Protein AF-A0A3M0Z9L7-F1 (afdb_monomer)

Foldseek 3Di:
DPDWFWWDWDWFAFLLGDTDTDTDTHDPDDDPDPPCVVVCVVVVNDDDSVSRRSDTDDDFQDWIATPVRDIDTDHPDPPDDPDPPDDQPPDHPPCVVVVPPDPVPPDPPPPPPPPDDDDDPPDDFDDDPNHGDD

Secondary structure (DSSP, 8-state):
----EEBPPEEEEBTTS-EEEE--EE-SS----S-HHHHHHHTTT---HHHHTT-B---TT-EEEBTTS-EEE----------------SS---THHHHT--GGGPPPTT-TTTSSS---TT-----BTTB---

Solvent-accessible surface area (backbone atoms only — not comparable to full-atom values): 9014 Å² total; per-residue (Å²): 125,97,74,54,51,45,36,50,76,41,79,44,45,28,56,71,69,49,77,43,82,42,79,50,65,51,61,90,60,84,78,81,59,90,67,60,59,65,63,22,61,78,48,74,70,45,88,43,69,79,57,49,34,69,41,66,70,78,61,72,65,42,77,45,38,32,74,88,66,52,76,47,68,44,67,77,80,84,84,74,86,78,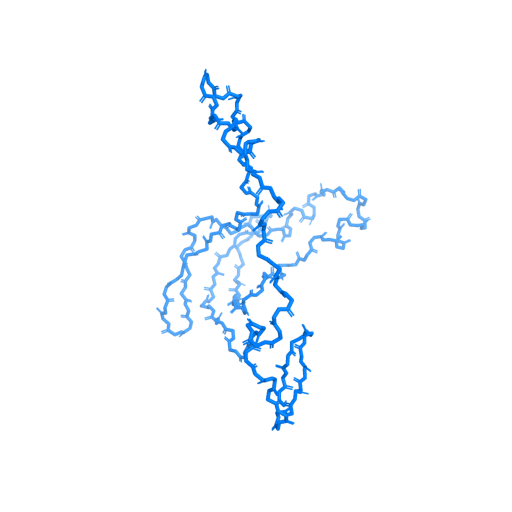75,74,84,72,71,81,56,101,71,62,82,79,57,65,67,65,75,67,58,70,69,91,71,60,78,76,89,74,51,76,84,74,45,81,70,83,78,77,87,86,67,87,84,33,67,54,99,94,37,76,40,129

Mean predicted aligned error: 17.91 Å

Nearest PDB structures (foldseek):
  2v3s-assembly2_B  TM=3.808E-01  e=1.891E+00  Homo sapiens

Radius of gyration: 26.54 Å; Cα contacts (8 Å, |Δi|>4): 123; chains: 1; bounding box: 55×58×50 Å

Sequence (134 aa):
LDDPIQLQPVQLTDGAGNTRTFQLQYDGWLFGLPDPYEDLDQNGWKMTQAIADKVVNVPDGTLVTGTDGTQYYIRPLEVSLFLNEVSAPASPPDVSLGQAVDLSTVPAFDDPTQRMGATPADVTLKYSEGKPVS

pLDDT: mean 72.78, std 15.46, range [37.62, 93.06]

Structure (mmCIF, N/CA/C/O backbone):
data_AF-A0A3M0Z9L7-F1
#
_entry.id   AF-A0A3M0Z9L7-F1
#
loop_
_atom_site.group_PDB
_atom_site.id
_atom_site.type_symbol
_atom_site.label_atom_id
_atom_site.label_alt_id
_atom_site.label_comp_id
_atom_site.label_asym_id
_atom_site.label_entity_id
_atom_site.label_seq_id
_atom_site.pdbx_PDB_ins_code
_atom_site.Cartn_x
_atom_site.Cartn_y
_atom_site.Cartn_z
_atom_site.occupancy
_atom_site.B_iso_or_equiv
_atom_site.auth_seq_id
_atom_site.auth_comp_id
_atom_site.auth_asym_id
_atom_site.auth_atom_id
_atom_site.pdbx_PDB_model_num
ATOM 1 N N . LEU A 1 1 ? -16.837 -8.085 -9.646 1.00 52.31 1 LEU A N 1
ATOM 2 C CA . LEU A 1 1 ? -16.786 -8.688 -8.296 1.00 52.31 1 LEU A CA 1
ATOM 3 C C . LEU A 1 1 ? -17.584 -7.730 -7.436 1.00 52.31 1 LEU A C 1
ATOM 5 O O . LEU A 1 1 ? -17.143 -6.604 -7.270 1.00 52.31 1 LEU A O 1
ATOM 9 N N . ASP A 1 2 ? -18.796 -8.119 -7.045 1.00 60.53 2 ASP A N 1
ATOM 10 C CA . ASP A 1 2 ? -19.845 -7.163 -6.642 1.00 60.53 2 ASP A CA 1
ATOM 11 C C . ASP A 1 2 ? -19.924 -6.922 -5.124 1.00 60.53 2 ASP A C 1
ATOM 13 O O . ASP A 1 2 ? -20.840 -6.247 -4.665 1.00 60.53 2 ASP A O 1
ATOM 17 N N . ASP A 1 3 ? -18.971 -7.443 -4.343 1.00 74.56 3 ASP A N 1
ATOM 18 C CA . ASP A 1 3 ? -18.967 -7.297 -2.882 1.00 74.56 3 ASP A CA 1
ATOM 19 C C . ASP A 1 3 ? -17.536 -7.083 -2.344 1.00 74.56 3 ASP A C 1
ATOM 21 O O . ASP A 1 3 ? -16.802 -8.053 -2.122 1.00 74.56 3 ASP A O 1
ATOM 25 N N . PRO A 1 4 ? -17.071 -5.824 -2.226 1.00 81.31 4 PRO A N 1
ATOM 26 C CA . PRO A 1 4 ? -15.747 -5.524 -1.697 1.00 81.31 4 PRO A CA 1
ATOM 27 C C . PRO A 1 4 ? -15.692 -5.766 -0.184 1.00 81.31 4 PRO A C 1
ATOM 29 O O . PRO A 1 4 ? -16.583 -5.358 0.563 1.00 81.31 4 PRO A O 1
ATOM 32 N N . ILE A 1 5 ? -14.594 -6.350 0.298 1.00 86.62 5 ILE A N 1
ATOM 33 C CA . ILE A 1 5 ? -14.352 -6.531 1.732 1.00 86.62 5 ILE A CA 1
ATOM 34 C C . ILE A 1 5 ? -14.159 -5.156 2.363 1.00 86.62 5 ILE A C 1
ATOM 36 O O . ILE A 1 5 ? -13.113 -4.531 2.201 1.00 86.62 5 ILE A O 1
ATOM 40 N N . GLN A 1 6 ? -15.149 -4.701 3.121 1.00 89.31 6 GLN A N 1
ATOM 41 C CA . GLN A 1 6 ? -15.052 -3.480 3.914 1.00 89.31 6 GLN A CA 1
ATOM 42 C C . GLN A 1 6 ? -14.307 -3.767 5.218 1.00 89.31 6 GLN A C 1
ATOM 44 O O . GLN A 1 6 ? -14.703 -4.656 5.976 1.00 89.31 6 GLN A O 1
ATOM 49 N N . LEU A 1 7 ? -13.253 -3.004 5.502 1.00 89.19 7 LEU A N 1
ATOM 50 C CA . LEU A 1 7 ? -12.473 -3.094 6.735 1.00 89.19 7 LEU A CA 1
ATOM 51 C C . LEU A 1 7 ? -12.961 -2.066 7.762 1.00 89.19 7 LEU A C 1
ATOM 53 O O . LEU A 1 7 ? -13.440 -0.991 7.413 1.00 89.19 7 LEU A O 1
ATOM 57 N N . GLN A 1 8 ? -12.834 -2.380 9.047 1.00 91.81 8 GLN A N 1
ATOM 58 C CA . GLN A 1 8 ? -13.011 -1.417 10.131 1.00 91.81 8 GLN A CA 1
ATOM 59 C C . GLN A 1 8 ? -12.011 -0.256 9.973 1.00 91.81 8 GLN A C 1
ATOM 61 O O . GLN A 1 8 ? -10.914 -0.473 9.446 1.00 91.81 8 GLN A O 1
ATOM 66 N N . PRO A 1 9 ? -12.344 0.958 10.447 1.00 91.25 9 PRO A N 1
ATOM 67 C CA . PRO A 1 9 ? -11.440 2.094 10.356 1.00 91.25 9 PRO A CA 1
ATOM 68 C C . PRO A 1 9 ? -10.080 1.806 10.998 1.00 91.25 9 PRO A C 1
ATOM 70 O O . PRO A 1 9 ? -10.003 1.325 12.131 1.00 91.25 9 PRO A O 1
ATOM 73 N N . VAL A 1 10 ? -9.006 2.152 10.293 1.00 87.94 10 VAL A N 1
ATOM 74 C CA . VAL A 1 10 ? -7.628 2.019 10.782 1.00 87.94 10 VAL A CA 1
ATOM 75 C C . VAL A 1 10 ? -6.989 3.388 10.938 1.00 87.94 10 VAL A C 1
ATOM 77 O O . VAL A 1 10 ? -7.231 4.293 10.143 1.00 87.94 10 VAL A O 1
ATOM 80 N N . GLN A 1 11 ? -6.160 3.550 11.964 1.00 90.56 11 GLN A N 1
ATOM 81 C CA . GLN A 1 11 ? -5.361 4.758 12.135 1.00 90.56 11 GLN A CA 1
ATOM 82 C C . GLN A 1 11 ? -3.971 4.527 11.554 1.00 90.56 11 GLN A C 1
ATOM 84 O O . GLN A 1 11 ? -3.270 3.609 11.975 1.00 90.56 11 GLN A O 1
ATOM 89 N N . LEU A 1 12 ? -3.588 5.358 10.589 1.00 87.62 12 LEU A N 1
ATOM 90 C CA . LEU A 1 12 ? -2.292 5.297 9.921 1.00 87.62 12 LEU A CA 1
ATOM 91 C C . LEU A 1 12 ? -1.618 6.664 9.988 1.00 87.62 12 LEU A C 1
ATOM 93 O O . LEU A 1 12 ? -2.288 7.694 10.084 1.00 87.62 12 LEU A O 1
ATOM 97 N N . THR A 1 13 ? -0.293 6.666 9.933 1.00 89.19 13 THR A N 1
ATOM 98 C CA . THR A 1 13 ? 0.514 7.884 9.999 1.00 89.19 13 THR A CA 1
ATOM 99 C C . THR A 1 13 ? 0.980 8.265 8.597 1.00 89.19 13 THR A C 1
ATOM 101 O O . THR A 1 13 ? 1.497 7.417 7.868 1.00 89.19 13 THR A O 1
ATOM 104 N N . ASP A 1 14 ? 0.773 9.524 8.214 1.00 87.00 14 ASP A N 1
ATOM 105 C CA . ASP A 1 14 ? 1.297 10.074 6.960 1.00 87.00 14 ASP A CA 1
ATOM 106 C C . ASP A 1 14 ? 2.792 10.432 7.068 1.00 87.00 14 ASP A C 1
ATOM 108 O O . ASP A 1 14 ? 3.381 10.412 8.152 1.00 87.00 14 ASP A O 1
ATOM 112 N N . GLY A 1 15 ? 3.433 10.748 5.941 1.00 83.69 15 GLY A N 1
ATOM 113 C CA . GLY A 1 15 ? 4.853 11.106 5.892 1.00 83.69 15 GLY A CA 1
ATOM 114 C C . GLY A 1 15 ? 5.210 12.358 6.701 1.00 83.69 15 GLY A C 1
ATOM 115 O O . GLY A 1 15 ? 6.355 12.494 7.129 1.00 83.69 15 GLY A O 1
ATOM 116 N N . ALA A 1 16 ? 4.229 13.223 6.983 1.00 87.69 16 ALA A N 1
ATOM 117 C CA . ALA A 1 16 ? 4.375 14.384 7.861 1.00 87.69 16 ALA A CA 1
ATOM 118 C C . ALA A 1 16 ? 4.220 14.047 9.360 1.00 87.69 16 ALA A C 1
ATOM 120 O O . ALA A 1 16 ? 4.352 14.931 10.208 1.00 87.69 16 ALA A O 1
ATOM 121 N N . GLY A 1 17 ? 3.948 12.787 9.709 1.00 88.44 17 GLY A N 1
ATOM 122 C CA . GLY A 1 17 ? 3.794 12.331 11.089 1.00 88.44 17 GLY A CA 1
ATOM 123 C C . GLY A 1 17 ? 2.392 12.524 11.671 1.00 88.44 17 GLY A C 1
ATOM 124 O O . GLY A 1 17 ? 2.204 12.323 12.871 1.00 88.44 17 GLY A O 1
ATOM 125 N N . ASN A 1 18 ? 1.394 12.887 10.861 1.00 90.56 18 ASN A N 1
ATOM 126 C CA . ASN A 1 18 ? 0.020 13.040 11.328 1.00 90.56 18 ASN A CA 1
ATOM 127 C C . ASN A 1 18 ? -0.709 11.698 11.291 1.00 90.56 18 ASN A C 1
ATOM 129 O O . ASN A 1 18 ? -0.728 11.011 10.270 1.00 90.56 18 ASN A O 1
ATOM 133 N N . THR A 1 19 ? -1.384 11.354 12.385 1.00 91.56 19 THR A N 1
ATOM 134 C CA . THR A 1 19 ? -2.284 10.200 12.422 1.00 91.56 19 THR A CA 1
ATOM 135 C C . THR A 1 19 ? -3.626 10.558 11.794 1.00 91.56 19 THR A C 1
ATOM 137 O O . THR A 1 19 ? -4.261 11.546 12.168 1.00 91.56 19 THR A O 1
ATOM 140 N N . ARG A 1 20 ? -4.080 9.738 10.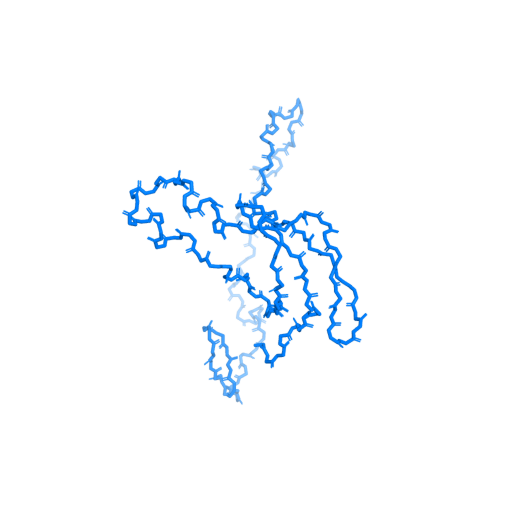846 1.00 87.31 20 ARG A N 1
ATOM 141 C CA . ARG A 1 20 ? -5.365 9.883 10.160 1.00 87.31 20 ARG A CA 1
ATOM 142 C C . ARG A 1 20 ? -6.136 8.574 10.205 1.00 87.31 20 ARG A C 1
ATOM 144 O O . ARG A 1 20 ? -5.550 7.494 10.221 1.00 87.31 20 ARG A O 1
ATOM 151 N N . THR A 1 21 ? -7.458 8.687 10.196 1.00 90.12 21 THR A N 1
ATOM 152 C CA . THR A 1 21 ? -8.360 7.535 10.121 1.00 90.12 21 THR A CA 1
ATOM 153 C C . THR A 1 21 ? -8.659 7.221 8.661 1.00 90.12 21 THR A C 1
ATOM 155 O O . THR A 1 21 ? -9.110 8.098 7.926 1.00 90.12 21 THR A O 1
ATOM 158 N N . PHE A 1 22 ? -8.432 5.974 8.257 1.00 84.75 22 PHE A N 1
ATOM 159 C CA . PHE A 1 22 ? -8.681 5.466 6.913 1.00 84.75 22 PHE A CA 1
ATOM 160 C C . PHE A 1 22 ? -9.769 4.401 6.939 1.00 84.75 22 PHE A C 1
ATOM 162 O O . PHE A 1 22 ? -9.768 3.514 7.792 1.00 84.75 22 PHE A O 1
ATOM 169 N N . GLN A 1 23 ? -10.666 4.484 5.962 1.00 85.94 23 GLN A N 1
ATOM 170 C CA . GLN A 1 23 ? -11.635 3.446 5.643 1.00 85.94 23 GLN A CA 1
ATOM 171 C C . GLN A 1 23 ? -11.103 2.683 4.428 1.00 85.94 23 GLN A C 1
ATOM 173 O O . GLN A 1 23 ? -10.946 3.268 3.357 1.00 85.94 23 GLN A O 1
ATOM 178 N N . LEU A 1 24 ? -10.782 1.402 4.603 1.00 82.69 24 LEU A N 1
ATOM 179 C CA . LEU A 1 24 ? -10.195 0.562 3.558 1.00 82.69 24 LEU A CA 1
ATOM 180 C C . LEU A 1 24 ? -11.237 -0.462 3.052 1.00 82.69 24 LEU A C 1
ATOM 182 O O . LEU A 1 24 ? -11.960 -1.049 3.852 1.00 82.69 24 LEU A O 1
ATOM 186 N N . GLN A 1 25 ? -11.302 -0.685 1.737 1.00 83.81 25 GLN A N 1
ATOM 187 C CA . GLN A 1 25 ? -12.128 -1.675 1.039 1.00 83.81 25 GLN A CA 1
ATOM 188 C C . GLN A 1 25 ? -11.362 -2.516 -0.010 1.00 83.81 25 GLN A C 1
ATOM 190 O O . GLN A 1 25 ? -10.844 -1.979 -0.980 1.00 83.81 25 GLN A O 1
ATOM 195 N N . TYR A 1 26 ? -11.286 -3.836 0.135 1.00 79.06 26 TYR A N 1
ATOM 196 C CA . TYR A 1 26 ? -10.576 -4.692 -0.828 1.00 79.06 26 TYR A CA 1
ATOM 197 C C . TYR A 1 26 ? -11.539 -5.324 -1.844 1.00 79.06 26 TYR A C 1
ATOM 199 O O . TYR A 1 26 ? -12.435 -6.064 -1.448 1.00 79.06 26 TYR A O 1
ATOM 207 N N . ASP A 1 27 ? -11.344 -5.080 -3.144 1.00 73.94 27 ASP A N 1
ATOM 208 C CA . ASP A 1 27 ? -12.210 -5.571 -4.236 1.00 73.94 27 ASP A CA 1
ATOM 209 C C . ASP A 1 27 ? -11.512 -6.548 -5.211 1.00 73.94 27 ASP A C 1
ATOM 211 O O . ASP A 1 27 ? -12.072 -6.929 -6.241 1.00 73.94 27 ASP A O 1
ATOM 215 N N . GLY A 1 28 ? -10.292 -6.986 -4.880 1.00 67.81 28 GLY A N 1
ATOM 216 C CA . GLY A 1 28 ? -9.461 -7.839 -5.737 1.00 67.81 28 GLY A CA 1
ATOM 217 C C . GLY A 1 28 ? -8.485 -7.073 -6.634 1.00 67.81 28 GLY A C 1
ATOM 218 O O . GLY A 1 28 ? -7.580 -7.695 -7.190 1.00 67.81 28 GLY A O 1
ATOM 219 N N . TRP A 1 29 ? -8.606 -5.746 -6.729 1.00 57.00 29 TRP A N 1
ATOM 220 C CA . TRP A 1 29 ? -7.632 -4.868 -7.369 1.00 57.00 29 TRP A CA 1
ATOM 221 C C . TRP A 1 29 ? -6.922 -3.993 -6.334 1.00 57.00 29 TRP A C 1
ATOM 223 O O . TRP A 1 29 ? -7.385 -3.785 -5.211 1.00 57.00 29 TRP A O 1
ATOM 233 N N . LEU A 1 30 ? -5.708 -3.559 -6.680 1.00 52.75 30 LEU A N 1
ATOM 234 C CA . LEU A 1 30 ? -4.872 -2.795 -5.765 1.00 52.75 30 LEU A CA 1
ATOM 235 C C . LEU A 1 30 ? -5.526 -1.437 -5.496 1.00 52.75 30 LEU A C 1
ATOM 237 O O . LEU A 1 30 ? -5.831 -0.688 -6.422 1.00 52.75 30 LEU A O 1
ATOM 241 N N . PHE A 1 31 ? -5.693 -1.117 -4.219 1.00 53.19 31 PHE A N 1
ATOM 242 C CA . PHE A 1 31 ? -6.123 0.192 -3.765 1.00 53.19 31 PHE A CA 1
ATOM 243 C C . PHE A 1 31 ? -5.261 1.301 -4.363 1.00 53.19 31 PHE A C 1
ATOM 245 O O . PHE A 1 31 ? -4.071 1.407 -4.058 1.00 53.19 31 PHE A O 1
ATOM 252 N N . GLY A 1 32 ? -5.897 2.179 -5.134 1.00 50.78 32 GLY A N 1
ATOM 253 C CA . GLY A 1 32 ? -5.385 3.518 -5.367 1.00 50.78 32 GLY A CA 1
ATOM 254 C C . GLY A 1 32 ? -5.447 4.298 -4.058 1.00 50.78 32 GLY A C 1
ATOM 255 O O . GLY A 1 32 ? -6.433 4.973 -3.770 1.00 50.78 32 GLY A O 1
ATOM 256 N N . LEU A 1 33 ? -4.393 4.200 -3.244 1.00 55.72 33 LEU A N 1
ATOM 257 C CA . LEU A 1 33 ? -4.022 5.313 -2.368 1.00 55.72 33 LEU A CA 1
ATOM 258 C C . LEU A 1 33 ? -3.888 6.577 -3.238 1.00 55.72 33 LEU A C 1
ATOM 260 O O . LEU A 1 33 ? -3.686 6.423 -4.444 1.00 55.72 33 LEU A O 1
ATOM 264 N N . PRO A 1 34 ? -4.013 7.800 -2.678 1.00 60.28 34 PRO A N 1
ATOM 265 C CA . PRO A 1 34 ? -3.826 9.023 -3.453 1.00 60.28 34 PRO A CA 1
ATOM 266 C C . PRO A 1 34 ? -2.557 8.884 -4.289 1.00 60.28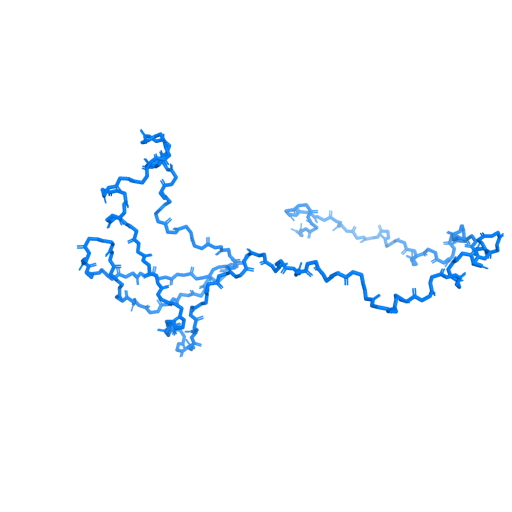 34 PRO A C 1
ATOM 268 O O . PRO A 1 34 ? -1.466 8.751 -3.732 1.00 60.28 34 PRO A O 1
ATOM 271 N N . ASP A 1 35 ? -2.735 8.778 -5.603 1.00 67.69 35 ASP A N 1
ATOM 272 C CA . ASP A 1 35 ? -1.651 8.379 -6.480 1.00 67.69 35 ASP A CA 1
ATOM 273 C C . ASP A 1 35 ? -0.667 9.549 -6.539 1.00 67.69 35 ASP A C 1
ATOM 275 O O . ASP A 1 35 ? -1.051 10.639 -6.979 1.00 67.69 35 ASP A O 1
ATOM 279 N N . PRO A 1 36 ? 0.592 9.377 -6.092 1.00 76.56 36 PRO A N 1
ATOM 280 C CA . PRO A 1 36 ? 1.581 10.432 -6.221 1.00 76.56 36 PRO A CA 1
ATOM 281 C C . PRO A 1 36 ? 1.902 10.723 -7.691 1.00 76.56 36 PRO A C 1
ATOM 283 O O . PRO A 1 36 ? 2.653 11.654 -7.941 1.00 76.56 36 PRO A O 1
ATOM 286 N N . TYR A 1 37 ? 1.375 9.962 -8.656 1.00 79.19 37 TYR A N 1
ATOM 287 C CA . TYR A 1 37 ? 1.596 10.152 -10.085 1.00 79.19 37 TYR A CA 1
ATOM 288 C C . TYR A 1 37 ? 1.395 11.596 -10.549 1.00 79.19 37 TYR A C 1
ATOM 290 O O . TYR A 1 37 ? 2.323 12.164 -11.116 1.00 79.19 37 TYR A O 1
ATOM 298 N N . GLU A 1 38 ? 0.234 12.215 -10.302 1.00 82.19 38 GLU A N 1
ATOM 299 C CA . GLU A 1 38 ? -0.019 13.588 -10.777 1.00 82.19 38 GLU A CA 1
ATOM 300 C C . GLU A 1 38 ? 0.934 14.593 -10.120 1.00 82.19 38 GLU A C 1
ATOM 302 O O . GLU A 1 38 ? 1.488 15.471 -10.782 1.00 82.19 38 GLU A O 1
ATOM 307 N N . ASP A 1 39 ? 1.171 14.424 -8.819 1.00 82.88 39 ASP A N 1
ATOM 308 C CA . ASP A 1 39 ? 2.115 15.234 -8.057 1.00 82.88 39 ASP A CA 1
ATOM 309 C C . ASP A 1 39 ? 3.555 15.067 -8.584 1.00 82.88 39 ASP A C 1
ATOM 311 O O . ASP A 1 39 ? 4.299 16.042 -8.696 1.00 82.88 39 ASP A O 1
ATOM 315 N N . LEU A 1 40 ? 3.965 13.846 -8.928 1.00 82.56 40 LEU A N 1
ATOM 316 C CA . LEU A 1 40 ? 5.284 13.527 -9.465 1.00 82.56 40 LEU A CA 1
ATOM 317 C C . LEU A 1 40 ? 5.446 14.073 -10.881 1.00 82.56 40 LEU A C 1
ATOM 319 O O . LEU A 1 40 ? 6.456 14.719 -11.145 1.00 82.56 40 LEU A O 1
ATOM 323 N N . ASP A 1 41 ? 4.469 13.874 -11.763 1.00 88.50 41 ASP A N 1
ATOM 324 C CA . ASP A 1 41 ? 4.487 14.379 -13.139 1.00 88.50 41 ASP A CA 1
ATOM 325 C C . ASP A 1 41 ? 4.653 15.907 -13.157 1.00 88.50 41 ASP A C 1
ATOM 327 O O . ASP A 1 41 ? 5.579 16.440 -13.778 1.00 88.50 41 ASP A O 1
ATOM 331 N N . GLN A 1 42 ? 3.867 16.618 -12.341 1.00 89.94 42 GLN A N 1
ATOM 332 C CA . GLN A 1 42 ? 3.965 18.074 -12.187 1.00 89.94 42 GLN A CA 1
ATOM 333 C C . GLN A 1 42 ? 5.300 18.542 -11.585 1.00 89.94 42 GLN A C 1
ATOM 335 O O . GLN A 1 42 ? 5.727 19.672 -11.831 1.00 89.94 42 GLN A O 1
ATOM 340 N N . ASN A 1 43 ? 5.984 17.690 -10.815 1.00 85.44 43 ASN A N 1
ATOM 341 C CA . ASN A 1 43 ? 7.277 17.988 -10.191 1.00 85.44 43 ASN A CA 1
ATOM 342 C C . ASN A 1 43 ? 8.469 17.364 -10.940 1.00 85.44 43 ASN A C 1
ATOM 344 O O . ASN A 1 43 ? 9.572 17.265 -10.391 1.00 85.44 43 ASN A O 1
ATOM 348 N N . GLY A 1 44 ? 8.282 16.958 -12.201 1.00 89.50 44 GLY A N 1
ATOM 349 C CA . GLY A 1 44 ? 9.349 16.386 -13.025 1.00 89.50 44 GLY A CA 1
ATOM 350 C C . GLY A 1 44 ? 9.920 15.096 -12.435 1.00 89.50 44 GLY A C 1
ATOM 351 O O . GLY A 1 44 ? 11.136 14.900 -12.441 1.00 89.50 44 GLY A O 1
ATOM 352 N N . TRP A 1 45 ? 9.044 14.256 -11.886 1.00 83.25 45 TRP A N 1
ATOM 353 C CA . TRP A 1 45 ? 9.335 12.966 -11.258 1.00 83.25 45 TRP A CA 1
ATOM 354 C C . TRP A 1 45 ? 10.261 13.045 -10.042 1.00 83.25 45 TRP A C 1
ATOM 356 O O . TRP A 1 45 ? 10.906 12.068 -9.663 1.00 83.25 45 TRP A O 1
ATOM 366 N N . LYS A 1 46 ? 10.333 14.217 -9.404 1.00 83.12 46 LYS A N 1
ATOM 367 C CA . LYS A 1 46 ? 11.099 14.419 -8.176 1.00 83.12 46 LYS A CA 1
ATOM 368 C C . LYS A 1 46 ? 10.192 14.290 -6.967 1.00 83.12 46 LYS A C 1
ATOM 370 O O . LYS A 1 46 ? 9.220 15.026 -6.826 1.00 83.12 46 LYS A O 1
ATOM 375 N N . MET A 1 47 ? 10.577 13.408 -6.053 1.00 85.06 47 MET A N 1
ATOM 376 C CA . MET A 1 47 ? 9.962 13.330 -4.735 1.00 85.06 47 MET A CA 1
ATOM 377 C C . MET A 1 47 ? 10.326 14.585 -3.933 1.00 85.06 47 MET A C 1
ATOM 379 O O . MET A 1 47 ? 11.456 14.730 -3.466 1.00 85.06 47 MET A O 1
ATOM 383 N N . THR A 1 48 ? 9.381 15.513 -3.803 1.00 89.19 48 THR A N 1
ATOM 384 C CA . THR A 1 48 ? 9.519 16.668 -2.907 1.00 89.19 48 THR A CA 1
ATOM 385 C C . THR A 1 48 ? 8.995 16.312 -1.518 1.00 89.19 48 THR A C 1
ATOM 387 O O . THR A 1 48 ? 8.231 15.359 -1.364 1.00 89.19 48 THR A O 1
ATOM 390 N N . GLN A 1 49 ? 9.360 17.095 -0.498 1.00 87.06 49 GLN A N 1
ATOM 391 C CA . GLN A 1 49 ? 8.852 16.866 0.859 1.00 87.06 49 GLN A CA 1
ATOM 392 C C . GLN A 1 49 ? 7.321 16.943 0.912 1.00 87.06 49 GLN A C 1
ATOM 394 O O . GLN A 1 49 ? 6.692 16.093 1.522 1.00 87.06 49 GLN A O 1
ATOM 399 N N . ALA A 1 50 ? 6.712 17.887 0.187 1.00 87.19 50 ALA A N 1
ATOM 400 C CA . ALA A 1 50 ? 5.258 18.027 0.135 1.00 87.19 50 ALA A CA 1
ATOM 401 C C . ALA A 1 50 ? 4.549 16.802 -0.473 1.00 87.19 50 ALA A C 1
ATOM 403 O O . ALA A 1 50 ? 3.395 16.547 -0.144 1.00 87.19 50 ALA A O 1
ATOM 404 N N . ILE A 1 51 ? 5.220 16.059 -1.359 1.00 85.19 51 ILE A N 1
ATOM 405 C CA . ILE A 1 51 ? 4.707 14.797 -1.912 1.00 85.19 51 ILE A CA 1
ATOM 406 C C . ILE A 1 51 ? 4.918 13.675 -0.894 1.00 85.19 51 ILE A C 1
ATOM 408 O O . ILE A 1 51 ? 3.979 12.943 -0.593 1.00 85.19 51 ILE A O 1
ATOM 412 N N . ALA A 1 52 ? 6.116 13.582 -0.309 1.00 85.12 52 ALA A N 1
ATOM 413 C CA . ALA A 1 52 ? 6.438 12.590 0.717 1.00 85.12 52 ALA A CA 1
ATOM 414 C C . ALA A 1 52 ? 5.492 12.677 1.927 1.00 85.12 52 ALA A C 1
ATOM 416 O O . ALA A 1 52 ? 5.029 11.653 2.421 1.00 85.12 52 ALA A O 1
ATOM 417 N N . ASP A 1 53 ? 5.136 13.890 2.345 1.00 87.38 53 ASP A N 1
ATOM 418 C CA . ASP A 1 53 ? 4.230 14.168 3.460 1.00 87.38 53 ASP A CA 1
ATOM 419 C C . ASP A 1 53 ? 2.810 13.616 3.243 1.00 87.38 53 ASP A C 1
ATOM 421 O O . ASP A 1 53 ? 2.108 13.330 4.213 1.00 87.38 53 ASP A O 1
ATOM 425 N N . LYS A 1 54 ? 2.383 13.442 1.983 1.00 82.00 54 LYS A N 1
ATOM 426 C CA . LYS A 1 54 ? 1.077 12.860 1.625 1.00 82.00 54 LYS A CA 1
ATOM 427 C C . LYS A 1 54 ? 1.082 11.331 1.642 1.00 82.00 54 LYS A C 1
ATOM 429 O O . LYS A 1 54 ? 0.011 10.727 1.698 1.00 82.00 54 LYS A O 1
ATOM 434 N N . VAL A 1 55 ? 2.255 10.701 1.565 1.00 81.75 55 VAL A N 1
ATOM 435 C CA . VAL A 1 55 ? 2.377 9.241 1.499 1.00 81.75 55 VAL A CA 1
ATOM 436 C C . VAL A 1 55 ? 2.007 8.640 2.847 1.00 81.75 55 VAL A C 1
ATOM 438 O O . VAL A 1 55 ? 2.494 9.065 3.890 1.00 81.75 55 VAL A O 1
ATOM 441 N N . VAL A 1 56 ? 1.167 7.611 2.824 1.00 83.25 56 VAL A N 1
ATOM 442 C CA . VAL A 1 56 ? 0.808 6.829 4.008 1.00 83.25 56 VAL A CA 1
ATOM 443 C C . VAL A 1 56 ? 1.396 5.444 3.821 1.00 83.25 56 VAL A C 1
ATOM 445 O O . VAL A 1 56 ? 1.005 4.714 2.911 1.00 83.25 56 VAL A O 1
ATOM 448 N N . ASN A 1 57 ? 2.363 5.095 4.665 1.00 76.81 57 ASN A N 1
ATOM 449 C CA . ASN A 1 57 ? 2.964 3.770 4.644 1.00 76.81 57 ASN A CA 1
ATOM 450 C C . ASN A 1 57 ? 2.200 2.854 5.600 1.00 76.81 57 ASN A C 1
ATOM 452 O O . ASN A 1 57 ? 2.036 3.179 6.777 1.00 76.81 57 ASN A O 1
ATOM 456 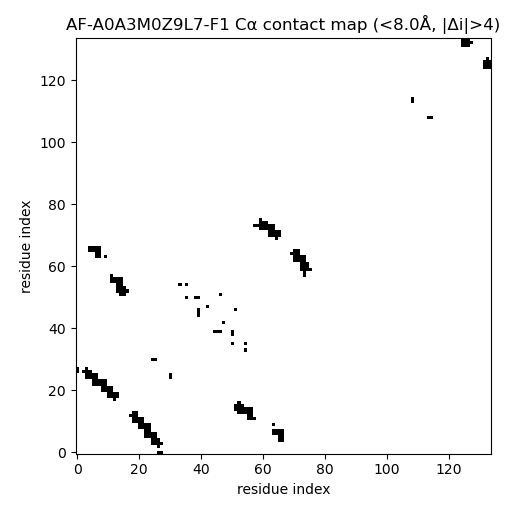N N . VAL A 1 58 ? 1.750 1.708 5.097 1.00 82.88 58 VAL A N 1
ATOM 457 C CA . VAL A 1 58 ? 1.116 0.675 5.913 1.00 82.88 58 VAL A CA 1
ATOM 458 C C . VAL A 1 58 ? 2.150 -0.413 6.190 1.00 82.88 58 VAL A C 1
ATOM 460 O O . VAL A 1 58 ? 2.574 -1.082 5.246 1.00 82.88 58 VAL A O 1
ATOM 463 N N . PRO A 1 59 ? 2.581 -0.604 7.451 1.00 83.31 59 PRO A N 1
ATOM 464 C CA . PRO A 1 59 ? 3.584 -1.609 7.776 1.00 83.31 59 PRO A CA 1
ATOM 465 C C . PRO A 1 59 ? 3.161 -3.020 7.351 1.00 83.31 59 PRO A C 1
ATOM 467 O O . PRO A 1 59 ? 1.995 -3.402 7.490 1.00 83.31 59 PRO A O 1
ATOM 4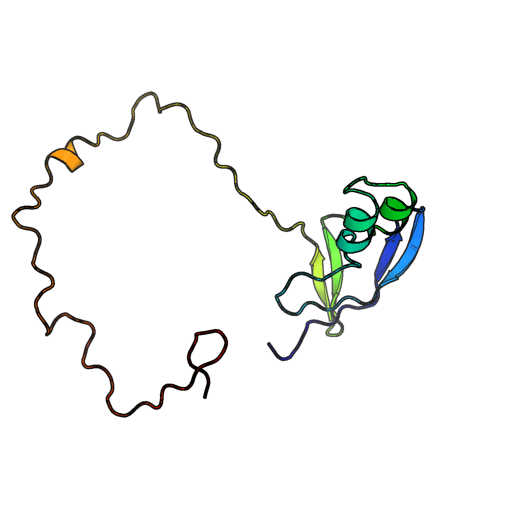70 N N . ASP A 1 60 ? 4.126 -3.817 6.890 1.00 86.81 60 ASP A N 1
ATOM 471 C CA . ASP A 1 60 ? 3.934 -5.255 6.693 1.00 86.81 60 ASP A CA 1
ATOM 472 C C . ASP A 1 60 ? 3.464 -5.923 7.995 1.00 86.81 60 ASP A C 1
ATOM 474 O O . ASP A 1 60 ? 3.946 -5.614 9.086 1.00 86.81 60 ASP A O 1
ATOM 478 N N . GLY A 1 61 ? 2.502 -6.834 7.878 1.00 88.50 61 GLY A N 1
ATOM 479 C CA . GLY A 1 61 ? 1.901 -7.529 9.007 1.00 88.50 61 GLY A CA 1
ATOM 480 C C . GLY A 1 61 ? 0.897 -6.685 9.794 1.00 88.50 61 GLY A C 1
ATOM 481 O O . GLY A 1 61 ? 0.492 -7.102 10.879 1.00 88.50 61 GLY A O 1
ATOM 482 N N . THR A 1 62 ? 0.459 -5.529 9.281 1.00 87.94 62 THR A N 1
ATOM 483 C CA . THR A 1 62 ? -0.622 -4.757 9.915 1.00 87.94 62 THR A CA 1
ATOM 484 C C . THR A 1 62 ? -1.900 -5.595 9.961 1.00 87.94 62 THR A C 1
ATOM 486 O O . THR A 1 62 ? -2.428 -5.992 8.921 1.00 87.94 62 THR A O 1
ATOM 489 N N . LEU A 1 63 ? -2.392 -5.864 11.173 1.00 90.81 63 LEU A N 1
ATOM 490 C CA . LEU A 1 63 ? -3.657 -6.555 11.414 1.00 90.81 63 LEU A CA 1
ATOM 491 C C . LEU A 1 63 ? -4.823 -5.591 11.178 1.00 90.81 63 LEU A C 1
ATOM 493 O O . LEU A 1 63 ? -4.899 -4.536 11.806 1.00 90.81 63 LEU A O 1
ATOM 497 N N . VAL A 1 64 ? -5.757 -5.986 10.321 1.00 90.12 64 VAL A N 1
ATOM 498 C CA . VAL A 1 64 ? -7.009 -5.271 10.054 1.00 90.12 64 VAL A CA 1
ATOM 499 C C . VAL A 1 64 ? -8.187 -6.221 10.231 1.00 90.12 64 VAL A C 1
ATOM 501 O O . VAL A 1 64 ? -8.046 -7.436 10.118 1.00 90.12 64 VAL A O 1
ATOM 504 N N . THR A 1 65 ? -9.355 -5.684 10.567 1.00 93.06 65 THR A N 1
ATOM 505 C CA . THR A 1 65 ? -10.565 -6.486 10.804 1.00 93.06 65 THR A CA 1
ATOM 506 C C . THR A 1 65 ? -11.631 -6.069 9.807 1.00 93.06 65 THR A C 1
ATOM 508 O O . THR A 1 65 ? -11.867 -4.879 9.643 1.00 93.06 65 THR A O 1
ATOM 511 N N . GLY A 1 66 ? -12.256 -7.026 9.134 1.00 91.38 66 GLY A N 1
ATOM 512 C CA . GLY A 1 66 ? -13.421 -6.816 8.292 1.00 91.38 66 GLY A CA 1
ATOM 513 C C . GLY A 1 66 ? -14.626 -6.352 9.101 1.00 91.38 66 GLY A C 1
ATOM 514 O O . GLY A 1 66 ? -14.726 -6.558 10.312 1.00 91.38 66 GLY A O 1
ATOM 515 N N . THR A 1 67 ? -15.574 -5.716 8.429 1.00 90.50 67 THR A N 1
ATOM 516 C CA . THR A 1 67 ? -16.870 -5.351 9.024 1.00 90.50 67 THR A CA 1
ATOM 517 C C . THR A 1 67 ? -17.686 -6.574 9.456 1.00 90.50 67 THR A C 1
ATOM 519 O O . THR A 1 67 ? -18.501 -6.467 10.367 1.00 90.50 67 THR A O 1
ATOM 522 N N . ASP A 1 68 ? -17.394 -7.741 8.880 1.00 90.38 68 ASP A N 1
ATOM 523 C CA . ASP A 1 68 ? -17.902 -9.064 9.254 1.00 90.38 68 ASP A CA 1
ATOM 524 C C . ASP A 1 68 ? -17.196 -9.687 10.480 1.00 90.38 68 ASP A C 1
ATOM 526 O O . ASP A 1 68 ? -17.624 -10.727 10.978 1.00 90.38 68 ASP A O 1
ATOM 530 N N . GLY A 1 69 ? -16.126 -9.061 10.982 1.00 90.62 69 GLY A N 1
ATOM 531 C CA . GLY A 1 69 ? -15.307 -9.557 12.089 1.00 90.62 69 GLY A CA 1
ATOM 532 C C . GLY A 1 69 ? -14.139 -10.457 11.673 1.00 90.62 69 GLY A C 1
ATOM 533 O O . GLY A 1 69 ? -13.355 -10.857 12.537 1.00 90.62 69 GLY A O 1
ATOM 534 N N . THR A 1 70 ? -13.970 -10.753 10.382 1.00 91.94 70 THR A N 1
ATOM 535 C CA . THR A 1 70 ? -12.842 -11.552 9.884 1.00 91.94 70 THR A CA 1
ATOM 536 C C . THR A 1 70 ? -11.533 -10.770 10.013 1.00 91.94 70 THR A C 1
ATOM 538 O O . THR A 1 70 ? -11.478 -9.582 9.711 1.00 91.94 70 THR A O 1
ATOM 541 N N . GLN A 1 71 ? -10.454 -11.409 10.462 1.00 92.19 71 GLN A N 1
ATOM 542 C CA . GLN A 1 71 ? -9.142 -10.768 10.603 1.00 92.19 71 GLN A CA 1
ATOM 543 C C . GLN A 1 71 ? -8.252 -11.008 9.379 1.00 92.19 71 GLN A C 1
ATOM 545 O O . GLN A 1 71 ? -8.153 -12.131 8.888 1.00 92.19 71 GLN A O 1
ATOM 550 N N . TYR A 1 72 ? -7.559 -9.960 8.932 1.00 88.88 72 TYR A N 1
ATOM 551 C CA . TYR A 1 72 ? -6.657 -9.975 7.781 1.00 88.88 72 TYR A CA 1
ATOM 552 C C . TYR A 1 72 ? -5.312 -9.338 8.136 1.00 88.88 72 TYR A C 1
ATOM 554 O O . TYR A 1 72 ? -5.240 -8.428 8.960 1.00 88.88 72 TYR A O 1
ATOM 562 N N . TYR A 1 73 ? -4.248 -9.780 7.468 1.00 88.75 73 TYR A N 1
ATOM 563 C CA . TYR A 1 73 ? -2.927 -9.161 7.552 1.00 88.75 73 TYR A CA 1
ATOM 564 C C . TYR A 1 73 ? -2.583 -8.483 6.233 1.00 88.75 73 TYR A C 1
ATOM 566 O O . TYR A 1 73 ? -2.666 -9.102 5.172 1.00 88.75 73 TYR A O 1
ATOM 574 N N . ILE A 1 74 ? -2.162 -7.224 6.306 1.00 84.62 74 ILE A N 1
ATOM 575 C CA . ILE A 1 74 ? -1.633 -6.503 5.151 1.00 84.62 74 ILE A CA 1
ATOM 576 C C . ILE A 1 74 ? -0.216 -6.997 4.885 1.00 84.62 74 ILE A C 1
ATOM 578 O O . ILE A 1 74 ? 0.620 -7.037 5.787 1.00 84.62 74 ILE A O 1
ATOM 582 N N . ARG A 1 75 ? 0.042 -7.380 3.636 1.00 82.50 75 ARG A N 1
ATOM 583 C CA . ARG A 1 75 ? 1.343 -7.833 3.149 1.00 82.50 75 ARG A CA 1
ATOM 584 C C . ARG A 1 75 ? 1.735 -7.005 1.926 1.00 82.50 75 ARG A C 1
ATOM 586 O O . ARG A 1 75 ? 0.867 -6.755 1.087 1.00 82.50 75 ARG A O 1
ATOM 593 N N . PRO A 1 76 ? 3.007 -6.597 1.790 1.00 74.00 76 PRO A N 1
ATOM 594 C CA . PRO A 1 76 ? 3.510 -6.048 0.542 1.00 74.00 76 PRO A CA 1
ATOM 595 C C . PRO A 1 76 ? 3.254 -7.035 -0.594 1.00 74.00 76 PRO A C 1
ATOM 597 O O . PRO A 1 76 ? 3.478 -8.238 -0.445 1.00 74.00 76 PRO A O 1
ATOM 600 N N . LEU A 1 77 ? 2.793 -6.529 -1.735 1.00 68.06 77 LEU A N 1
ATOM 601 C CA . LEU A 1 77 ? 2.725 -7.338 -2.940 1.00 68.06 77 LEU A CA 1
ATOM 602 C C . LEU A 1 77 ? 4.162 -7.591 -3.414 1.00 68.06 77 LEU A C 1
ATOM 604 O O . LEU A 1 77 ? 4.851 -6.661 -3.831 1.00 68.06 77 LEU A O 1
ATOM 608 N N . GLU A 1 78 ? 4.624 -8.838 -3.345 1.00 57.75 78 GLU A N 1
ATOM 609 C CA . GLU A 1 78 ? 5.898 -9.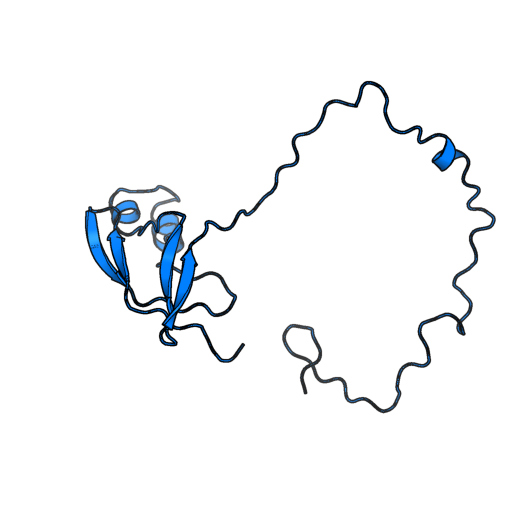244 -3.942 1.00 57.75 78 GLU A CA 1
ATOM 610 C C . GLU A 1 78 ? 5.750 -9.273 -5.468 1.00 57.75 78 GLU A C 1
ATOM 612 O O . GLU A 1 78 ? 5.471 -10.301 -6.085 1.00 57.75 78 GLU A O 1
ATOM 617 N N . VAL A 1 79 ? 5.898 -8.113 -6.104 1.00 48.84 79 VAL A N 1
ATOM 618 C CA . VAL A 1 79 ? 5.973 -8.024 -7.561 1.00 48.84 79 VAL A CA 1
ATOM 619 C C . VAL A 1 79 ? 7.431 -8.240 -7.949 1.00 48.84 79 VAL A C 1
ATOM 621 O O . VAL A 1 79 ? 8.224 -7.305 -7.897 1.00 48.84 79 VAL A O 1
ATOM 624 N N . SER A 1 80 ? 7.759 -9.470 -8.353 1.00 41.34 80 SER A N 1
ATOM 625 C CA . SER A 1 80 ? 9.042 -9.948 -8.919 1.00 41.34 80 SER A CA 1
ATOM 626 C C . SER A 1 80 ? 9.832 -10.876 -7.994 1.00 41.34 80 SER A C 1
ATOM 628 O O . SER A 1 80 ? 10.647 -10.452 -7.178 1.00 41.34 80 SER A O 1
ATOM 630 N N . LEU A 1 81 ? 9.661 -12.181 -8.214 1.00 37.78 81 LEU A N 1
ATOM 631 C CA . LEU A 1 81 ? 10.628 -13.189 -7.799 1.00 37.78 81 LEU A CA 1
ATOM 632 C C . LEU A 1 81 ? 11.782 -13.177 -8.816 1.00 37.78 81 LEU A C 1
ATOM 634 O O . LEU A 1 81 ? 11.689 -13.795 -9.877 1.00 37.78 81 LEU A O 1
ATOM 638 N N . PHE A 1 82 ? 12.866 -12.460 -8.527 1.00 41.78 82 PHE A N 1
ATOM 639 C CA . PHE A 1 82 ? 14.101 -12.635 -9.287 1.00 41.78 82 PHE A CA 1
ATOM 640 C C . PHE A 1 82 ? 14.739 -13.947 -8.832 1.00 41.78 82 PHE A C 1
ATOM 642 O O . PHE A 1 82 ? 15.347 -14.024 -7.765 1.00 41.78 82 PHE A O 1
ATOM 649 N N . LEU A 1 83 ? 14.566 -15.008 -9.622 1.00 39.19 83 LEU A N 1
ATOM 650 C CA . LEU A 1 83 ? 15.402 -16.194 -9.482 1.00 39.19 83 LEU A CA 1
ATOM 651 C C . LEU A 1 83 ? 16.843 -15.744 -9.729 1.00 39.19 83 LEU A C 1
ATOM 653 O O . LEU A 1 83 ? 17.162 -15.277 -10.822 1.00 39.19 83 LEU A O 1
ATOM 657 N N . ASN A 1 84 ? 17.695 -15.844 -8.709 1.00 38.78 84 ASN A N 1
ATOM 658 C CA . ASN A 1 84 ? 19.125 -15.637 -8.897 1.00 38.78 84 ASN A CA 1
ATOM 659 C C . ASN A 1 84 ? 19.599 -16.554 -10.026 1.00 38.78 84 ASN A C 1
ATOM 661 O O . ASN A 1 84 ? 19.283 -17.747 -10.028 1.00 38.78 84 ASN A O 1
ATOM 665 N N . GLU A 1 85 ? 20.356 -15.999 -10.971 1.00 49.31 85 GLU A N 1
ATOM 666 C CA . GLU A 1 85 ? 21.031 -16.788 -11.990 1.00 49.31 85 GLU A CA 1
ATOM 667 C C . GLU A 1 85 ? 22.027 -17.697 -11.263 1.00 49.31 85 GLU A C 1
ATOM 669 O O . GLU A 1 85 ? 23.056 -17.258 -10.745 1.00 49.31 85 GLU A O 1
ATOM 674 N N . VAL A 1 86 ? 21.665 -18.970 -11.111 1.00 57.59 86 VAL A N 1
ATOM 675 C CA . VAL A 1 86 ? 22.581 -19.963 -10.564 1.00 57.59 86 VAL A CA 1
ATOM 676 C C . VAL A 1 86 ? 23.652 -20.140 -11.631 1.00 57.59 86 VAL A C 1
ATOM 678 O O . VAL A 1 86 ? 23.328 -20.469 -12.775 1.00 57.59 86 VAL A O 1
ATOM 681 N N . SER A 1 87 ? 24.919 -19.902 -11.283 1.00 68.12 87 SER A N 1
ATOM 682 C CA . SER A 1 87 ? 26.025 -20.275 -12.163 1.00 68.12 87 SER A CA 1
ATOM 683 C C . SER A 1 87 ? 25.831 -21.728 -12.589 1.00 68.12 87 SER A C 1
ATOM 685 O O . SER A 1 87 ? 25.372 -22.547 -11.786 1.00 68.12 87 SER A O 1
ATOM 687 N N . ALA A 1 88 ? 26.111 -22.019 -13.866 1.00 66.12 88 ALA A N 1
ATOM 688 C CA . ALA A 1 88 ? 25.867 -23.333 -14.448 1.00 66.12 88 ALA A CA 1
ATOM 689 C C . ALA A 1 88 ? 26.296 -24.427 -13.451 1.00 66.12 88 ALA A C 1
ATOM 691 O O . ALA A 1 88 ? 27.447 -24.405 -12.997 1.00 66.12 88 ALA A O 1
ATOM 692 N N . PRO A 1 89 ? 25.381 -25.322 -13.035 1.00 64.50 89 PRO A N 1
ATOM 693 C CA . PRO A 1 89 ? 25.692 -26.315 -12.018 1.00 64.50 89 PRO A CA 1
ATOM 694 C C . PRO A 1 89 ? 26.908 -27.124 -12.468 1.00 64.50 89 PRO A C 1
ATOM 696 O O . PRO A 1 89 ? 27.047 -27.428 -13.652 1.00 64.50 89 PRO A O 1
ATOM 699 N N . ALA A 1 90 ? 27.776 -27.510 -11.527 1.00 73.81 90 ALA A N 1
ATOM 700 C CA . ALA A 1 90 ? 28.980 -28.299 -11.821 1.00 73.81 90 ALA A CA 1
ATOM 701 C C . ALA A 1 90 ? 28.678 -29.612 -12.579 1.00 73.81 90 ALA A C 1
ATOM 703 O O . ALA A 1 90 ? 29.566 -30.223 -13.169 1.00 73.81 90 ALA A O 1
ATOM 704 N N . SER A 1 91 ? 27.417 -30.048 -12.569 1.00 76.94 91 SER A N 1
ATOM 705 C CA . SER A 1 91 ? 26.882 -31.111 -13.412 1.00 76.94 91 SER A CA 1
ATOM 706 C C . SER A 1 91 ? 25.511 -30.675 -13.940 1.00 76.94 91 SER A C 1
ATOM 708 O O . SER A 1 91 ? 24.514 -30.837 -13.232 1.00 76.94 91 SER A O 1
ATOM 710 N N . PRO A 1 92 ? 25.430 -30.062 -15.134 1.00 72.56 92 PRO A N 1
ATOM 711 C CA . PRO A 1 92 ? 24.143 -29.746 -15.733 1.00 72.56 92 PRO A CA 1
ATOM 712 C C . PRO A 1 92 ? 23.374 -31.032 -16.050 1.00 72.56 92 PRO A C 1
ATOM 714 O O . PRO A 1 92 ? 23.996 -32.072 -16.285 1.00 72.56 92 PRO A O 1
ATOM 717 N N . PRO A 1 93 ? 22.029 -30.981 -16.065 1.00 69.81 93 PRO A N 1
ATOM 718 C CA . PRO A 1 93 ? 21.230 -32.071 -16.599 1.00 69.81 93 PRO A CA 1
ATOM 719 C C . PRO A 1 93 ? 21.741 -32.447 -17.990 1.00 69.81 93 PRO A C 1
ATOM 721 O O . PRO A 1 93 ? 21.955 -31.574 -18.835 1.00 69.81 93 PRO A O 1
ATOM 724 N N . ASP A 1 94 ? 21.957 -33.738 -18.217 1.00 74.25 94 ASP A N 1
ATOM 725 C CA . ASP A 1 94 ? 22.415 -34.230 -19.508 1.00 74.25 94 ASP A CA 1
ATOM 726 C C . ASP A 1 94 ? 21.286 -34.107 -20.541 1.00 74.25 94 ASP A C 1
ATOM 728 O O . ASP A 1 94 ? 20.357 -34.914 -20.599 1.00 74.25 94 ASP A O 1
ATOM 732 N N . VAL A 1 95 ? 21.360 -33.055 -21.355 1.00 73.06 95 VAL A N 1
ATOM 733 C CA . VAL A 1 95 ? 20.409 -32.779 -22.439 1.00 73.06 95 VAL A CA 1
ATOM 734 C C . VAL A 1 95 ? 20.706 -33.579 -23.712 1.00 73.06 95 VAL A C 1
ATOM 736 O O . VAL A 1 95 ? 19.985 -33.424 -24.699 1.00 73.06 95 VAL A O 1
ATOM 739 N N . SER A 1 96 ? 21.721 -34.455 -23.718 1.00 76.38 96 SER A N 1
ATOM 740 C CA . SER A 1 96 ? 22.026 -35.320 -24.869 1.00 76.38 96 SER A CA 1
ATOM 741 C C . SER A 1 96 ? 20.868 -36.265 -25.204 1.00 76.38 96 SER A C 1
ATOM 743 O O . SER A 1 96 ? 20.606 -36.523 -26.379 1.00 76.38 96 SER A O 1
ATOM 745 N N . LEU A 1 97 ? 20.090 -36.678 -24.196 1.00 68.88 97 LEU A N 1
ATOM 746 C CA . LEU A 1 97 ? 18.858 -37.447 -24.389 1.00 68.88 97 LEU A CA 1
ATOM 747 C C . LEU A 1 97 ? 17.807 -36.668 -25.194 1.00 68.88 97 LEU A C 1
ATOM 749 O O . LEU A 1 97 ? 17.083 -37.269 -25.979 1.00 68.88 97 LEU A O 1
ATOM 753 N N . GLY A 1 98 ? 17.755 -35.339 -25.047 1.00 63.03 98 GLY A N 1
ATOM 754 C CA . GLY A 1 98 ? 16.872 -34.461 -25.821 1.00 63.03 98 GLY A CA 1
ATOM 755 C C . GLY A 1 98 ? 17.311 -34.293 -27.278 1.00 63.03 98 GLY A C 1
ATOM 756 O O . GLY A 1 98 ? 16.472 -34.144 -28.160 1.00 63.03 98 GLY A O 1
ATOM 757 N N . GLN A 1 99 ? 18.617 -34.369 -27.548 1.00 70.19 99 GLN A N 1
ATOM 758 C CA . GLN A 1 99 ? 19.170 -34.303 -28.909 1.00 70.19 99 GLN A CA 1
ATOM 759 C C . GLN A 1 99 ? 18.995 -35.614 -29.688 1.00 70.19 99 GLN A C 1
ATOM 761 O O . GLN A 1 99 ? 19.051 -35.610 -30.915 1.00 70.19 99 GLN A O 1
ATOM 766 N N . ALA A 1 100 ? 18.768 -36.723 -28.981 1.00 69.94 100 ALA A N 1
ATOM 767 C CA . ALA A 1 100 ? 18.461 -38.028 -29.557 1.00 69.94 100 ALA A CA 1
ATOM 768 C C . ALA A 1 100 ? 16.951 -38.263 -29.765 1.00 69.94 100 ALA A C 1
ATOM 770 O O . ALA A 1 100 ? 16.564 -39.340 -30.221 1.00 69.94 100 ALA A O 1
ATOM 771 N N . VAL A 1 101 ? 16.093 -37.288 -29.430 1.00 71.75 101 VAL A N 1
ATOM 772 C CA . VAL A 1 101 ? 14.651 -37.395 -29.680 1.00 71.75 101 VAL A CA 1
ATOM 773 C C . VAL A 1 101 ? 14.404 -37.289 -31.180 1.00 71.75 101 VAL A C 1
ATOM 775 O O . VAL A 1 101 ? 14.511 -36.220 -31.780 1.00 71.75 101 VAL A O 1
ATOM 778 N N . ASP A 1 102 ? 14.061 -38.421 -31.783 1.00 75.75 102 ASP A N 1
ATOM 779 C CA . ASP A 1 102 ? 13.650 -38.489 -33.175 1.00 75.75 102 ASP A CA 1
ATOM 780 C C . ASP A 1 102 ? 12.249 -37.886 -33.344 1.00 75.75 102 ASP A C 1
ATOM 782 O O . ASP A 1 102 ? 11.231 -38.504 -33.027 1.00 75.75 102 ASP A O 1
ATOM 786 N N . LEU A 1 103 ? 12.201 -36.659 -33.863 1.00 73.31 103 LEU A N 1
ATOM 787 C CA . LEU A 1 103 ? 10.948 -35.963 -34.139 1.00 73.31 103 LEU A CA 1
ATOM 788 C C . LEU A 1 103 ? 10.280 -36.408 -35.455 1.00 73.31 103 LEU A C 1
ATOM 790 O O . LEU A 1 103 ? 9.206 -35.909 -35.788 1.00 73.31 103 LEU A O 1
ATOM 794 N N . SER A 1 104 ? 10.873 -37.343 -36.208 1.00 75.44 104 SER A N 1
ATOM 795 C CA . SER A 1 104 ? 10.302 -37.838 -37.470 1.00 75.44 104 SER A CA 1
ATOM 796 C C . SER A 1 104 ? 9.094 -38.762 -37.277 1.00 75.44 104 SER A C 1
ATOM 798 O O . SER A 1 104 ? 8.347 -39.002 -38.224 1.00 75.44 104 SER A O 1
ATOM 800 N N . THR A 1 105 ? 8.871 -39.241 -36.049 1.00 70.94 105 THR A N 1
ATOM 801 C CA . THR A 1 105 ? 7.743 -40.109 -35.670 1.00 70.94 105 THR A CA 1
ATOM 802 C C . THR A 1 105 ? 6.765 -39.440 -34.705 1.00 70.94 105 THR A C 1
ATOM 804 O O . THR A 1 105 ? 5.910 -40.117 -34.131 1.00 70.94 105 THR A O 1
ATOM 807 N N . VAL A 1 106 ? 6.854 -38.113 -34.528 1.00 72.25 106 VAL A N 1
ATOM 808 C CA . VAL A 1 106 ? 5.872 -37.373 -33.723 1.00 72.25 106 VAL A CA 1
ATOM 809 C C . VAL A 1 106 ? 4.489 -37.621 -34.324 1.00 72.25 106 VAL A C 1
ATOM 811 O O . VAL A 1 106 ? 4.296 -37.344 -35.512 1.00 72.25 106 VAL A O 1
ATOM 814 N N . PRO A 1 107 ? 3.528 -38.150 -33.544 1.00 70.12 107 PRO A N 1
ATOM 815 C CA . PRO A 1 107 ? 2.181 -38.372 -34.036 1.00 70.12 107 PRO A CA 1
ATOM 816 C C . PRO A 1 107 ? 1.621 -37.070 -34.596 1.00 70.12 107 PRO A C 1
ATOM 818 O O . PRO A 1 107 ? 1.673 -36.024 -33.943 1.00 70.12 107 PRO A O 1
ATOM 821 N N . ALA A 1 108 ? 1.088 -37.125 -35.811 1.00 64.88 108 ALA A N 1
ATOM 822 C CA . ALA A 1 108 ? 0.337 -36.007 -36.334 1.00 64.88 108 ALA A CA 1
ATOM 823 C C . ALA A 1 108 ? -0.924 -35.839 -35.469 1.00 64.88 108 ALA A C 1
ATOM 825 O O . ALA A 1 108 ? -1.727 -36.756 -35.318 1.00 64.88 108 ALA A O 1
ATOM 826 N N . PHE A 1 109 ? -1.096 -34.658 -34.873 1.00 59.06 109 PHE A N 1
ATOM 827 C CA . PHE A 1 109 ? -2.338 -34.269 -34.189 1.00 59.06 109 PHE A CA 1
ATOM 828 C C . PHE A 1 109 ? -3.380 -33.748 -35.201 1.00 59.06 109 PHE A C 1
ATOM 830 O O . PHE A 1 109 ? -4.103 -32.774 -34.956 1.00 59.06 109 PHE A O 1
ATOM 837 N N . ASP A 1 110 ? -3.395 -34.340 -36.393 1.00 60.00 110 ASP A N 1
ATOM 838 C CA . ASP A 1 110 ? -4.290 -34.011 -37.497 1.00 60.00 110 ASP A CA 1
ATOM 839 C C . ASP A 1 110 ? -5.574 -34.845 -37.482 1.00 60.00 110 ASP A C 1
ATOM 841 O O . ASP A 1 110 ? -6.488 -34.524 -38.236 1.00 60.00 110 ASP A O 1
ATOM 845 N N . ASP A 1 111 ? -5.688 -35.827 -36.580 1.00 58.22 111 ASP A N 1
ATOM 846 C CA . ASP A 1 111 ? -6.919 -36.574 -36.345 1.00 58.22 111 ASP A CA 1
ATOM 847 C C . ASP A 1 111 ? -8.027 -35.634 -35.815 1.00 58.22 111 ASP A C 1
ATOM 849 O O . ASP A 1 111 ? -7.991 -35.198 -34.655 1.00 58.22 111 ASP A O 1
ATOM 853 N 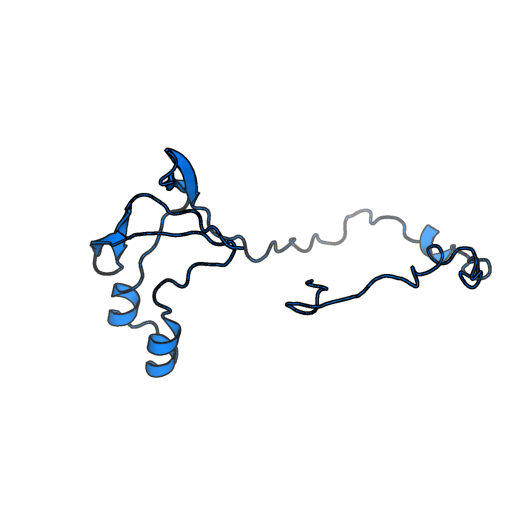N . PRO A 1 112 ? -9.050 -35.311 -36.631 1.00 56.31 112 PRO A N 1
ATOM 854 C CA . PRO A 1 112 ? -10.146 -34.445 -36.215 1.00 56.31 112 PRO A CA 1
ATOM 855 C C . PRO A 1 112 ? -11.040 -35.097 -35.149 1.00 56.31 112 PRO A C 1
ATOM 857 O O . PRO A 1 112 ? -11.869 -34.403 -34.568 1.00 56.31 112 PRO A O 1
ATOM 860 N N . THR A 1 113 ? -10.877 -36.396 -34.867 1.00 55.19 113 THR A N 1
ATOM 861 C CA . THR A 1 113 ? -11.591 -37.115 -33.800 1.00 55.19 113 THR A CA 1
ATOM 862 C C . THR A 1 113 ? -10.885 -37.044 -32.440 1.00 55.19 113 THR A C 1
ATOM 864 O O . THR A 1 113 ? -11.517 -37.303 -31.417 1.00 55.19 113 THR A O 1
ATOM 867 N N . GLN A 1 114 ? -9.610 -36.629 -32.409 1.00 53.91 114 GLN A N 1
ATOM 868 C CA . GLN A 1 114 ? -8.831 -36.385 -31.182 1.00 53.91 114 GLN A CA 1
ATOM 869 C C . GLN A 1 114 ? -8.731 -34.900 -30.818 1.00 53.91 114 GLN A C 1
ATOM 871 O O . GLN A 1 114 ? -8.228 -34.539 -29.751 1.00 53.91 114 GLN A O 1
ATOM 876 N N . ARG A 1 115 ? -9.236 -34.015 -31.682 1.00 54.69 115 ARG A N 1
ATOM 877 C CA . ARG A 1 115 ? -9.482 -32.618 -31.325 1.00 54.69 115 ARG A CA 1
ATOM 878 C C . ARG A 1 115 ? -10.656 -32.601 -30.360 1.00 54.69 115 ARG A C 1
ATOM 880 O O . ARG A 1 115 ? -11.657 -33.260 -30.623 1.00 54.69 115 ARG A O 1
ATOM 887 N N . MET A 1 116 ? -10.477 -31.907 -29.232 1.00 56.97 116 MET A N 1
ATOM 888 C CA . MET A 1 116 ? -11.456 -31.752 -28.149 1.0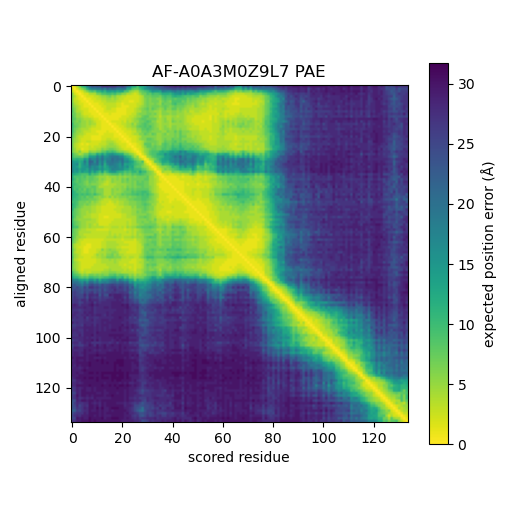0 56.97 116 MET A CA 1
ATOM 889 C C . MET A 1 116 ? -12.883 -31.835 -28.694 1.00 56.97 116 MET A C 1
ATOM 891 O O . MET A 1 116 ? -13.187 -31.100 -29.630 1.00 56.97 116 MET A O 1
ATOM 895 N N . GLY A 1 117 ? -13.674 -32.782 -28.170 1.00 57.19 117 GLY A N 1
ATOM 896 C CA . GLY A 1 117 ? -14.928 -33.256 -28.765 1.00 57.19 117 GLY A CA 1
ATOM 897 C C . GLY A 1 117 ? -15.854 -32.165 -29.316 1.00 57.19 117 GLY A C 1
ATOM 898 O O . GLY A 1 117 ? -15.741 -31.000 -28.952 1.00 57.19 117 GLY A O 1
ATOM 899 N N . ALA A 1 118 ? -16.772 -32.569 -30.203 1.00 62.69 118 ALA A N 1
ATOM 900 C CA . ALA A 1 118 ? -17.631 -31.689 -31.002 1.00 62.69 118 ALA A CA 1
ATOM 901 C C . ALA A 1 118 ? -17.995 -30.363 -30.306 1.00 62.69 118 ALA A C 1
ATOM 903 O O . ALA A 1 118 ? -18.597 -30.355 -29.231 1.00 62.69 118 ALA A O 1
ATOM 904 N N . THR A 1 119 ? -17.637 -29.241 -30.940 1.00 60.16 119 THR A N 1
ATOM 905 C CA . THR A 1 119 ? -18.005 -27.904 -30.464 1.00 60.16 119 THR A CA 1
ATOM 906 C C . THR A 1 119 ? -19.529 -27.834 -30.300 1.00 60.16 119 THR A C 1
ATOM 908 O O . THR A 1 119 ? -20.235 -28.105 -31.274 1.00 60.16 119 THR A O 1
ATOM 911 N N . PRO A 1 120 ? -20.060 -27.497 -29.108 1.00 67.75 120 PRO A N 1
ATOM 912 C CA . PRO A 1 120 ? -21.502 -27.419 -28.903 1.00 67.75 120 PRO A CA 1
ATOM 913 C C . PRO A 1 120 ? -22.122 -26.387 -29.853 1.00 67.75 120 PRO A C 1
ATOM 915 O O . PRO A 1 120 ? -21.715 -25.227 -29.852 1.00 67.75 120 PRO A O 1
ATOM 918 N N . ALA A 1 121 ? -23.090 -26.808 -30.668 1.00 67.31 121 ALA A N 1
ATOM 919 C CA . ALA A 1 121 ? -23.730 -25.945 -31.666 1.00 67.31 121 ALA A CA 1
ATOM 920 C C . ALA A 1 121 ? -24.807 -25.015 -31.069 1.00 67.31 121 ALA A C 1
ATOM 922 O O . ALA A 1 121 ? -25.191 -24.037 -31.706 1.00 67.31 121 ALA A O 1
ATOM 923 N 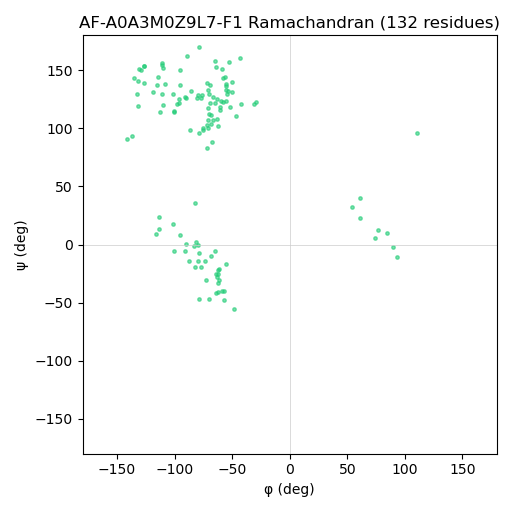N . ASP A 1 122 ? -25.242 -25.286 -29.832 1.00 68.19 122 ASP A N 1
ATOM 924 C CA . ASP A 1 122 ? -26.453 -24.697 -29.243 1.00 68.19 122 ASP A CA 1
ATOM 925 C C . ASP A 1 122 ? -26.163 -23.757 -28.056 1.00 68.19 122 ASP A C 1
ATOM 927 O O . ASP A 1 122 ? -27.013 -23.554 -27.188 1.00 68.19 122 ASP A O 1
ATOM 931 N N . VAL A 1 123 ? -24.954 -23.189 -27.974 1.00 61.19 123 VAL A N 1
ATOM 932 C CA . VAL A 1 123 ? -24.564 -22.293 -26.871 1.00 61.19 123 VAL A CA 1
ATOM 933 C C . VAL A 1 123 ? -24.408 -20.845 -27.334 1.00 61.19 123 VAL A C 1
ATOM 935 O O . VAL A 1 123 ? -23.573 -20.516 -28.174 1.00 61.19 123 VAL A O 1
ATOM 938 N N . THR A 1 124 ? -25.193 -19.945 -26.740 1.00 60.94 124 THR A N 1
ATOM 939 C CA . THR A 1 124 ? -25.042 -18.498 -26.934 1.00 60.94 124 THR A CA 1
ATOM 940 C C . THR A 1 124 ? -23.830 -18.005 -26.143 1.00 60.94 124 THR A C 1
ATOM 942 O O . THR A 1 124 ? -23.915 -17.764 -24.940 1.00 60.94 124 THR A O 1
ATOM 945 N N . LEU A 1 125 ? -22.693 -17.848 -26.820 1.00 57.06 125 LEU A N 1
ATOM 946 C CA . LEU A 1 125 ? -21.524 -17.143 -26.298 1.00 57.06 125 LEU A CA 1
ATOM 947 C C . LEU A 1 125 ? -21.852 -15.651 -26.182 1.00 57.06 125 LEU A C 1
ATOM 949 O O . LEU A 1 125 ? -22.013 -14.955 -27.179 1.00 57.06 125 LEU A O 1
ATOM 953 N N . LYS A 1 126 ? -21.949 -15.141 -24.969 1.00 53.78 126 LYS A N 1
ATOM 954 C CA . LYS A 1 126 ? -22.040 -13.696 -24.683 1.00 53.78 126 LYS A CA 1
ATOM 955 C C . LYS A 1 126 ? -20.718 -13.286 -24.017 1.00 53.78 126 LYS A C 1
ATOM 957 O O . LYS A 1 126 ? -20.194 -14.230 -23.480 1.00 53.78 126 LYS A O 1
ATOM 962 N N . TYR A 1 127 ? -20.138 -12.057 -24.059 1.00 61.34 127 TYR A N 1
ATOM 963 C CA . TYR A 1 127 ? -18.771 -11.677 -23.544 1.00 61.34 127 TYR A CA 1
ATOM 964 C C . TYR A 1 127 ? -18.671 -10.382 -22.652 1.00 61.34 127 TYR A C 1
ATOM 966 O O . TYR A 1 127 ? -19.294 -9.390 -23.000 1.00 61.34 127 TYR A O 1
ATOM 974 N N . SER A 1 128 ? -17.853 -10.355 -21.567 1.00 37.62 128 SER A N 1
ATOM 975 C CA . SER A 1 128 ? -17.262 -9.220 -20.799 1.00 37.62 128 SER A CA 1
ATOM 976 C C . SER A 1 128 ? -15.753 -9.423 -20.477 1.00 37.62 128 SER A C 1
ATOM 978 O O . SER A 1 128 ? -15.316 -10.536 -20.200 1.00 37.62 128 SER A O 1
ATOM 980 N N . GLU A 1 129 ? -14.947 -8.351 -20.507 1.00 39.97 129 GLU A N 1
ATOM 981 C CA . GLU A 1 129 ? -13.464 -8.341 -20.358 1.00 39.97 129 GLU A CA 1
ATOM 982 C C . GLU A 1 129 ? -12.705 -9.267 -21.337 1.00 39.97 129 GLU A C 1
ATOM 984 O O . GLU A 1 129 ? -11.674 -9.855 -21.017 1.00 39.97 129 GLU A O 1
ATOM 989 N N . GLY A 1 130 ? -13.238 -9.452 -22.551 1.00 49.78 130 GLY A N 1
ATOM 990 C CA . GLY A 1 130 ? -12.704 -10.423 -23.519 1.00 49.78 130 GLY A CA 1
ATOM 991 C C . GLY A 1 130 ? -13.027 -11.885 -23.176 1.00 49.78 130 GLY A C 1
ATOM 992 O O . GLY A 1 130 ? -12.599 -12.794 -23.887 1.00 49.78 130 GLY A O 1
ATOM 993 N N . LYS A 1 131 ? -13.827 -12.129 -22.133 1.00 39.06 131 LYS A N 1
ATOM 994 C CA . LYS A 1 131 ? -14.360 -13.446 -21.749 1.00 39.06 131 LYS A CA 1
ATOM 995 C C . LYS A 1 131 ? -15.851 -13.539 -21.973 1.00 39.06 131 LYS A C 1
ATOM 997 O O . LYS A 1 131 ? -16.472 -12.505 -21.929 1.00 39.06 131 LYS A O 1
ATOM 1002 N N . PRO A 1 132 ? -16.460 -14.716 -22.151 1.00 45.16 132 PRO A N 1
ATOM 1003 C CA . PRO A 1 132 ? -17.898 -14.814 -22.294 1.00 45.16 132 PRO A CA 1
ATOM 1004 C C . PRO A 1 132 ? -18.730 -14.358 -21.037 1.00 45.16 132 PRO A C 1
ATOM 1006 O O . PRO A 1 132 ? -18.500 -14.918 -19.976 1.00 45.16 132 PRO A O 1
ATOM 1009 N N . VAL A 1 133 ? -19.703 -13.423 -21.103 1.00 54.81 133 VAL A N 1
ATOM 1010 C CA . VAL A 1 133 ? -20.716 -13.054 -20.091 1.00 54.81 133 VAL A CA 1
ATOM 1011 C C . VAL A 1 133 ? -22.118 -12.947 -20.672 1.00 54.81 133 VAL A C 1
ATOM 1013 O O . VAL A 1 133 ? -22.294 -12.236 -21.651 1.00 54.81 133 VAL A O 1
ATOM 1016 N N . SER A 1 134 ? -23.068 -13.623 -20.008 1.00 55.81 134 SER A N 1
ATOM 1017 C CA . SER A 1 134 ? -24.482 -13.851 -20.341 1.00 55.81 134 SER A CA 1
ATOM 1018 C C . SER A 1 134 ? -25.407 -12.632 -20.441 1.00 55.81 134 SER A C 1
ATOM 1020 O O . SER A 1 134 ? -25.012 -11.526 -20.054 1.00 55.81 134 SER A O 1
#